Protein AF-A0A3G1KHZ1-F1 (afdb_monomer_lite)

Radius of gyration: 12.3 Å; chains: 1; bounding box: 24×25×28 Å

Structure (mmCIF, N/CA/C/O backbone):
data_AF-A0A3G1KHZ1-F1
#
_entry.id   AF-A0A3G1KHZ1-F1
#
loop_
_atom_site.group_PDB
_atom_site.id
_atom_site.type_symbol
_atom_site.label_atom_id
_atom_site.label_alt_id
_atom_site.label_comp_id
_atom_site.label_asym_id
_atom_site.label_entity_id
_atom_site.label_seq_id
_atom_site.pdbx_PDB_ins_code
_atom_site.Cartn_x
_atom_site.Cartn_y
_atom_s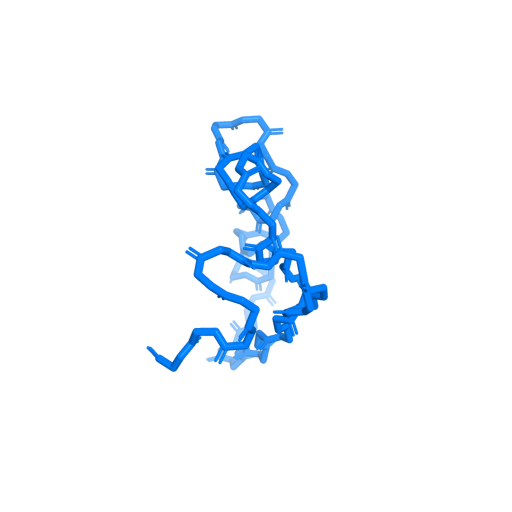ite.Cartn_z
_atom_site.occupancy
_atom_site.B_iso_or_equiv
_atom_site.auth_seq_id
_atom_site.auth_comp_id
_atom_site.auth_asym_id
_atom_site.auth_atom_id
_atom_site.pdbx_PDB_model_num
ATOM 1 N N . ILE A 1 1 ? -5.524 1.535 -3.712 1.00 85.38 1 ILE A N 1
ATOM 2 C CA . ILE A 1 1 ? -4.809 1.072 -4.923 1.00 85.38 1 ILE A CA 1
ATOM 3 C C . ILE A 1 1 ? -3.332 1.322 -4.703 1.00 85.38 1 ILE A C 1
ATOM 5 O O . ILE A 1 1 ? -3.005 2.377 -4.174 1.00 85.38 1 ILE A O 1
ATOM 9 N N . VAL A 1 2 ? -2.479 0.364 -5.038 1.00 88.19 2 VAL A N 1
ATOM 10 C CA . VAL A 1 2 ? -1.029 0.438 -4.838 1.00 88.19 2 VAL A CA 1
ATOM 11 C C . VAL A 1 2 ? -0.348 0.053 -6.144 1.00 88.19 2 VAL A C 1
ATOM 13 O O . VAL A 1 2 ? -0.765 -0.917 -6.764 1.00 88.19 2 VAL A O 1
ATOM 16 N N . ALA A 1 3 ? 0.646 0.815 -6.591 1.00 88.69 3 ALA A N 1
ATOM 17 C CA . ALA A 1 3 ? 1.395 0.473 -7.796 1.00 88.69 3 ALA A CA 1
ATOM 18 C C . ALA A 1 3 ? 2.462 -0.588 -7.490 1.00 88.69 3 ALA A C 1
ATOM 20 O O . ALA A 1 3 ? 3.110 -0.510 -6.448 1.00 88.69 3 ALA A O 1
ATOM 21 N N . ALA A 1 4 ? 2.625 -1.559 -8.388 1.00 86.50 4 ALA A N 1
ATOM 22 C CA . ALA A 1 4 ? 3.600 -2.644 -8.272 1.00 86.50 4 ALA A CA 1
ATOM 23 C C . ALA A 1 4 ? 4.984 -2.295 -8.838 1.00 86.50 4 ALA A C 1
ATOM 25 O O . ALA A 1 4 ? 5.936 -3.034 -8.614 1.00 86.50 4 ALA A O 1
ATOM 26 N N . GLY A 1 5 ? 5.100 -1.191 -9.581 1.00 85.88 5 GLY A N 1
ATOM 27 C CA . GLY A 1 5 ? 6.366 -0.773 -10.174 1.00 85.88 5 GLY A CA 1
ATOM 28 C C . GLY A 1 5 ? 7.438 -0.513 -9.113 1.00 85.88 5 GLY A C 1
ATOM 29 O O . GLY A 1 5 ? 7.167 0.113 -8.082 1.00 85.88 5 GLY A O 1
ATOM 30 N N . THR A 1 6 ? 8.662 -0.959 -9.396 1.00 81.25 6 THR A N 1
ATOM 31 C CA . THR A 1 6 ? 9.840 -0.735 -8.550 1.00 81.25 6 THR A CA 1
ATOM 32 C C . THR A 1 6 ? 10.052 0.765 -8.327 1.00 81.25 6 THR A C 1
ATOM 34 O O . THR A 1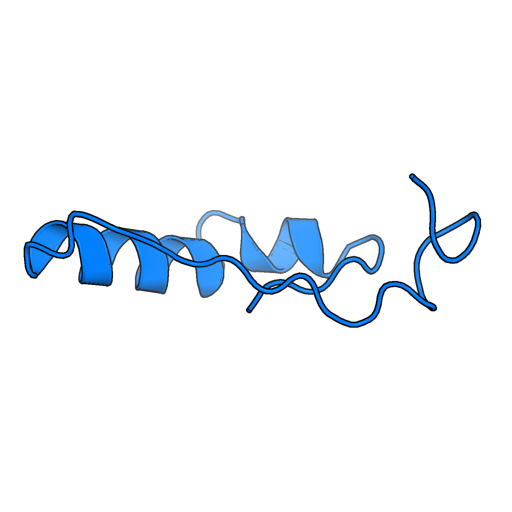 6 ? 10.154 1.539 -9.277 1.00 81.25 6 THR A O 1
ATOM 37 N N . GLY A 1 7 ? 10.094 1.200 -7.070 1.00 83.38 7 GLY A N 1
ATOM 38 C CA . GLY A 1 7 ? 10.194 2.604 -6.666 1.00 83.38 7 GLY A CA 1
ATOM 39 C C . GLY A 1 7 ? 8.843 3.300 -6.462 1.00 83.38 7 GLY A C 1
ATOM 40 O O . GLY A 1 7 ? 8.735 4.167 -5.591 1.00 83.38 7 GLY A O 1
ATOM 41 N N . GLU A 1 8 ? 7.793 2.925 -7.205 1.00 85.06 8 GLU A N 1
ATOM 42 C CA . GLU A 1 8 ? 6.448 3.492 -7.018 1.00 85.06 8 GLU A CA 1
ATOM 43 C C . GLU A 1 8 ? 5.789 2.954 -5.741 1.00 85.06 8 GLU A C 1
ATOM 45 O O . GLU A 1 8 ? 5.161 3.712 -4.991 1.00 85.06 8 GLU A O 1
ATOM 50 N N . PHE A 1 9 ? 5.968 1.659 -5.466 1.00 87.38 9 PHE A N 1
ATOM 51 C CA . PHE A 1 9 ? 5.508 1.033 -4.228 1.00 87.38 9 PHE A CA 1
ATOM 52 C C . PHE A 1 9 ? 6.172 1.677 -3.002 1.00 87.38 9 PHE A C 1
ATOM 54 O O . PHE A 1 9 ? 5.498 2.109 -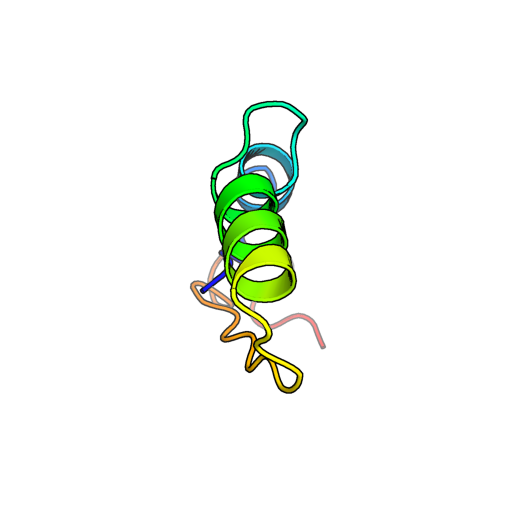2.061 1.00 87.38 9 PHE A O 1
ATOM 61 N N . GLU A 1 10 ? 7.498 1.801 -3.037 1.00 87.56 10 GLU A N 1
ATOM 62 C CA . GLU A 1 10 ? 8.328 2.341 -1.965 1.00 87.56 10 GLU A CA 1
ATOM 63 C C . GLU A 1 10 ? 8.010 3.814 -1.698 1.00 87.56 10 GLU A C 1
ATOM 65 O O . GLU A 1 10 ? 7.888 4.221 -0.540 1.00 87.56 10 GLU A O 1
ATOM 70 N N . ALA A 1 11 ? 7.803 4.613 -2.750 1.00 88.38 11 ALA A N 1
ATOM 71 C CA . ALA A 1 11 ? 7.364 5.997 -2.614 1.00 88.38 11 ALA A CA 1
ATOM 72 C C . ALA A 1 11 ? 5.974 6.086 -1.962 1.00 88.38 11 ALA A C 1
ATOM 74 O O . ALA A 1 11 ? 5.766 6.896 -1.050 1.00 88.38 11 ALA A O 1
ATOM 75 N N . GLY A 1 12 ? 5.041 5.220 -2.374 1.00 86.19 12 GLY A N 1
ATOM 76 C CA . GLY A 1 12 ? 3.670 5.176 -1.864 1.00 86.19 12 GLY A CA 1
ATOM 77 C C . GLY A 1 12 ? 3.551 4.734 -0.401 1.00 86.19 12 GLY A C 1
ATOM 78 O O . GLY A 1 12 ? 2.659 5.217 0.300 1.00 86.19 12 GLY A O 1
ATOM 79 N N . ILE A 1 13 ? 4.446 3.859 0.076 1.00 87.81 13 ILE A N 1
ATOM 80 C CA . ILE A 1 13 ? 4.487 3.381 1.472 1.00 87.81 13 ILE A CA 1
ATOM 81 C C . ILE A 1 13 ? 5.455 4.172 2.366 1.00 87.81 13 ILE A C 1
ATOM 83 O O . ILE A 1 13 ? 5.513 3.951 3.580 1.00 87.81 13 ILE A O 1
ATOM 87 N N . SER A 1 14 ? 6.215 5.104 1.785 1.00 90.25 14 SER A N 1
ATOM 88 C CA . SER A 1 14 ? 7.149 5.955 2.520 1.00 90.25 14 SER A CA 1
ATOM 89 C C . SER A 1 14 ? 6.454 6.773 3.621 1.00 90.25 14 SER A C 1
ATOM 91 O O . SER A 1 14 ? 5.228 6.872 3.699 1.00 90.25 14 SER A O 1
ATOM 93 N N . LYS A 1 15 ? 7.242 7.418 4.492 1.00 84.06 15 LYS A N 1
ATOM 94 C CA . LYS A 1 15 ? 6.701 8.271 5.569 1.00 84.06 15 LYS A CA 1
ATOM 95 C C . LYS A 1 15 ? 5.783 9.386 5.055 1.00 84.06 15 LYS A C 1
ATOM 97 O O . LYS A 1 15 ? 4.864 9.749 5.780 1.00 84.06 15 LYS A O 1
ATOM 102 N N . ASN A 1 16 ? 6.022 9.856 3.831 1.00 86.12 16 ASN A N 1
ATOM 103 C CA . ASN A 1 16 ? 5.240 10.888 3.147 1.00 86.12 16 ASN A CA 1
ATOM 104 C C . ASN A 1 16 ? 4.356 10.291 2.034 1.00 86.12 16 ASN A C 1
ATOM 106 O O . ASN A 1 16 ? 3.870 11.010 1.166 1.00 86.12 16 ASN A O 1
ATOM 110 N N . GLY A 1 17 ? 4.214 8.965 2.009 1.00 89.81 17 GLY A N 1
ATOM 111 C CA . GLY A 1 17 ? 3.494 8.239 0.979 1.00 89.81 17 GLY A CA 1
ATOM 112 C C . GLY A 1 17 ? 1.987 8.242 1.227 1.00 89.81 17 GLY A C 1
ATOM 113 O O . GLY A 1 17 ? 1.516 7.963 2.333 1.00 89.81 17 GLY A O 1
ATOM 114 N N . GLN A 1 18 ? 1.216 8.508 0.172 1.00 88.81 18 GLN A N 1
ATOM 115 C CA . GLN A 1 18 ? -0.242 8.601 0.265 1.00 88.81 18 GLN A CA 1
ATOM 116 C C . GLN A 1 18 ? -0.922 7.276 0.627 1.00 88.81 18 GLN A C 1
ATOM 118 O O . GLN A 1 18 ? -1.958 7.282 1.286 1.00 88.81 18 GLN A O 1
ATOM 123 N N . THR A 1 19 ? -0.372 6.124 0.230 1.00 89.19 19 THR A N 1
ATOM 124 C CA . THR A 1 19 ? -0.972 4.815 0.552 1.00 89.19 19 THR A CA 1
ATOM 125 C C . THR A 1 19 ? -1.035 4.606 2.061 1.00 89.19 19 THR A C 1
ATOM 127 O O . THR A 1 19 ? -2.035 4.110 2.582 1.00 89.19 19 THR A O 1
ATOM 130 N N . ARG A 1 20 ? 0.015 5.030 2.773 1.00 88.44 20 ARG A N 1
ATOM 131 C CA . ARG A 1 20 ? 0.094 4.936 4.231 1.00 88.44 20 ARG A CA 1
ATOM 132 C C . ARG A 1 20 ? -0.895 5.875 4.916 1.00 88.44 20 ARG A C 1
ATOM 134 O O . ARG A 1 20 ? -1.569 5.457 5.854 1.00 88.44 20 ARG A O 1
ATOM 141 N N . GLU A 1 21 ? -0.989 7.115 4.445 1.00 91.94 21 GLU A N 1
ATOM 142 C CA . GLU A 1 21 ? -1.925 8.103 4.986 1.00 91.94 21 GLU A CA 1
ATOM 143 C C . GLU A 1 21 ? -3.377 7.650 4.804 1.00 91.94 21 GLU A C 1
ATOM 145 O O . GLU A 1 21 ? -4.131 7.590 5.772 1.00 91.94 21 GLU A O 1
ATOM 150 N N . HIS A 1 22 ? -3.751 7.218 3.598 1.00 90.88 22 HIS A N 1
ATOM 151 C CA . HIS A 1 22 ? -5.102 6.732 3.324 1.00 90.88 22 HIS A CA 1
ATOM 152 C C . HIS A 1 22 ? -5.456 5.474 4.128 1.00 90.88 22 HIS A C 1
ATOM 154 O O . HIS A 1 22 ? -6.582 5.361 4.613 1.00 90.88 22 HIS A O 1
ATOM 160 N N . ALA A 1 23 ? -4.513 4.544 4.311 1.00 90.62 23 ALA A N 1
ATOM 161 C CA . ALA A 1 23 ? -4.732 3.360 5.141 1.00 90.62 23 ALA A CA 1
ATOM 162 C C . ALA A 1 23 ? -4.948 3.728 6.619 1.00 90.62 23 ALA A C 1
ATOM 164 O O . ALA A 1 23 ? -5.844 3.183 7.267 1.00 90.62 23 ALA A O 1
ATOM 165 N N . LEU A 1 24 ? -4.168 4.681 7.140 1.00 91.56 24 LEU A N 1
ATOM 166 C CA . LEU A 1 24 ? -4.322 5.169 8.509 1.00 91.56 24 LEU A CA 1
ATOM 167 C C . LEU A 1 24 ? -5.659 5.892 8.696 1.00 91.56 24 LEU A C 1
ATOM 169 O O . LEU A 1 24 ? -6.371 5.613 9.658 1.00 91.56 24 LEU A O 1
ATOM 173 N N . LEU A 1 25 ? -6.028 6.771 7.762 1.00 93.00 25 LEU A N 1
ATOM 174 C CA . LEU A 1 25 ? -7.302 7.484 7.800 1.00 93.00 25 LEU A CA 1
ATOM 175 C C . LEU A 1 25 ? -8.484 6.507 7.766 1.00 93.00 25 LEU A C 1
ATOM 177 O O . LEU A 1 25 ? -9.367 6.596 8.619 1.00 93.00 25 LEU A O 1
ATOM 181 N N . ALA A 1 26 ? -8.470 5.519 6.866 1.00 93.19 26 ALA A N 1
ATOM 182 C CA . ALA A 1 26 ? -9.501 4.482 6.806 1.00 93.19 26 ALA A CA 1
ATOM 183 C C . ALA A 1 26 ? -9.630 3.720 8.139 1.00 93.19 26 ALA A C 1
ATOM 185 O O . ALA A 1 26 ? -10.742 3.507 8.626 1.00 93.19 26 ALA A O 1
ATOM 186 N N . PHE A 1 27 ? -8.502 3.382 8.773 1.00 91.00 27 PHE A N 1
ATOM 187 C CA . PHE A 1 27 ? -8.499 2.740 10.086 1.00 91.00 27 PHE A CA 1
ATOM 188 C C . PHE A 1 27 ? -9.097 3.642 11.177 1.00 91.00 27 PHE A C 1
ATOM 190 O O . PHE A 1 27 ? -9.950 3.192 11.943 1.00 91.00 27 PHE A O 1
ATOM 197 N N . THR A 1 28 ? -8.725 4.928 11.221 1.00 93.00 28 THR A N 1
ATOM 198 C CA . THR A 1 28 ? -9.288 5.884 12.197 1.00 93.00 28 THR A CA 1
ATOM 199 C C . THR A 1 28 ? -10.784 6.136 12.008 1.00 93.00 28 THR A C 1
ATOM 201 O O . THR A 1 28 ? -11.483 6.396 12.982 1.00 93.00 28 THR A O 1
ATOM 204 N N . LEU A 1 29 ? -11.296 5.993 10.782 1.00 93.38 29 LEU A N 1
ATOM 205 C CA . LEU A 1 29 ? -12.722 6.100 10.460 1.00 93.38 29 LEU A CA 1
ATOM 206 C C . LEU A 1 29 ? -13.518 4.820 10.785 1.00 93.38 29 LEU A C 1
ATOM 208 O O . LEU A 1 29 ? -14.725 4.774 10.558 1.00 93.38 29 LEU A O 1
ATOM 212 N N . GLY A 1 30 ? -12.872 3.782 11.327 1.00 93.31 30 GLY A N 1
ATOM 213 C CA . GLY A 1 30 ? -13.532 2.544 11.749 1.00 93.31 30 GLY A CA 1
ATOM 214 C C . GLY A 1 30 ? -13.729 1.513 10.634 1.00 93.31 30 GLY A C 1
ATOM 215 O O . GLY A 1 30 ? -14.503 0.567 10.805 1.00 93.31 30 GLY A O 1
ATOM 216 N N . VAL A 1 31 ? -13.030 1.653 9.503 1.00 93.56 31 VAL A N 1
ATOM 217 C CA . VAL A 1 31 ? -13.046 0.658 8.425 1.00 93.56 31 VAL A CA 1
ATOM 218 C C . VAL A 1 31 ? -12.283 -0.591 8.878 1.00 93.56 31 VAL A C 1
ATOM 220 O O . VAL A 1 31 ? -11.064 -0.578 9.023 1.00 93.56 31 VAL A O 1
ATOM 223 N N . LYS A 1 32 ? -13.009 -1.692 9.106 1.00 89.94 32 LYS A N 1
ATOM 224 C CA . LYS A 1 32 ? -12.443 -2.978 9.567 1.00 89.94 32 LYS A CA 1
ATOM 225 C C . LYS A 1 32 ? -12.025 -3.920 8.436 1.00 89.94 32 LYS A C 1
ATOM 227 O O . LYS A 1 32 ? -11.374 -4.926 8.698 1.00 89.94 32 LYS A O 1
ATOM 232 N N . GLN A 1 33 ? -12.432 -3.628 7.204 1.00 90.56 33 GLN A N 1
ATOM 233 C CA . GLN A 1 33 ? -12.115 -4.428 6.024 1.00 90.56 33 GLN A CA 1
ATOM 234 C C . GLN A 1 33 ? -11.506 -3.520 4.963 1.00 90.56 33 GLN A C 1
ATOM 236 O O . GLN A 1 33 ? -12.108 -2.519 4.583 1.00 90.56 33 GLN A O 1
ATOM 241 N N . LEU A 1 34 ? -10.315 -3.873 4.491 1.00 89.94 34 LEU A N 1
ATOM 242 C CA . LEU A 1 34 ? -9.586 -3.120 3.482 1.00 89.94 34 LEU A CA 1
ATOM 243 C C . LEU A 1 34 ? -9.358 -4.026 2.272 1.00 89.94 34 LEU A C 1
ATOM 245 O O . LEU A 1 34 ? -8.828 -5.124 2.418 1.00 89.94 34 LEU A O 1
ATOM 249 N N . ILE A 1 35 ? -9.727 -3.554 1.082 1.00 92.25 35 ILE A N 1
ATOM 250 C CA . ILE A 1 35 ? -9.384 -4.217 -0.178 1.00 92.25 35 ILE A CA 1
ATOM 251 C C . ILE A 1 35 ? -8.216 -3.460 -0.804 1.00 92.25 35 ILE A C 1
ATOM 253 O O . ILE A 1 35 ? -8.292 -2.250 -1.034 1.00 92.25 35 ILE A O 1
ATOM 257 N N . VAL A 1 36 ? -7.134 -4.179 -1.093 1.00 90.12 36 VAL A N 1
ATOM 258 C CA . VAL A 1 36 ? -5.937 -3.623 -1.727 1.00 90.12 36 VAL A CA 1
ATOM 259 C C . VAL A 1 36 ? -5.889 -4.085 -3.177 1.00 90.12 36 VAL A C 1
ATOM 261 O O . VAL A 1 36 ? -5.611 -5.243 -3.458 1.00 90.12 36 VAL A O 1
ATOM 264 N N . GLY A 1 37 ? -6.164 -3.170 -4.106 1.00 92.12 37 GLY A N 1
ATOM 265 C CA . GLY A 1 37 ? -5.908 -3.400 -5.527 1.00 92.12 37 GLY A CA 1
ATOM 266 C C . GLY A 1 37 ? -4.465 -3.048 -5.867 1.00 92.12 37 GLY A C 1
ATOM 267 O O . GLY A 1 37 ? -4.082 -1.883 -5.71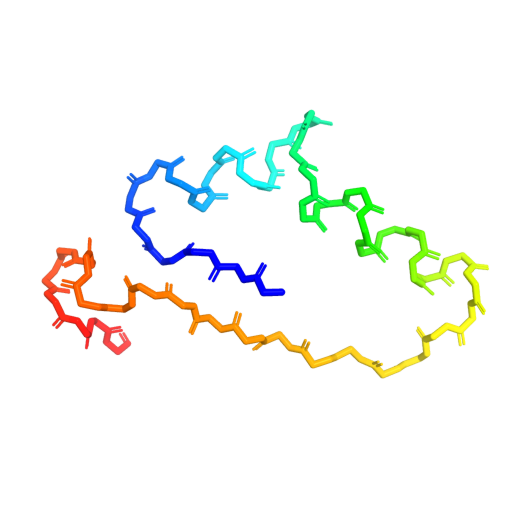8 1.00 92.12 37 GLY A O 1
ATOM 268 N N . VAL A 1 38 ? -3.690 -4.035 -6.309 1.00 89.31 38 VAL A N 1
ATOM 269 C CA . VAL A 1 38 ? -2.342 -3.836 -6.848 1.00 89.31 38 VAL A CA 1
ATOM 270 C C . VAL A 1 38 ? -2.463 -3.550 -8.347 1.00 89.31 38 VAL A C 1
ATOM 272 O O . VAL A 1 38 ? -3.109 -4.299 -9.073 1.00 89.31 38 VAL A O 1
ATOM 275 N N . ASN A 1 39 ? -1.914 -2.425 -8.794 1.00 87.25 39 ASN A N 1
ATOM 276 C CA . ASN A 1 39 ? -2.020 -1.918 -10.161 1.00 87.25 39 ASN A CA 1
ATOM 277 C C . ASN A 1 39 ? -0.629 -1.823 -10.807 1.00 87.25 39 ASN A C 1
ATOM 279 O O . ASN A 1 39 ? 0.373 -1.790 -10.097 1.00 87.25 39 ASN A O 1
ATOM 283 N N . LYS A 1 40 ? -0.566 -1.728 -12.139 1.00 85.25 40 LYS A N 1
ATOM 284 C CA . LYS A 1 40 ? 0.687 -1.704 -12.917 1.00 85.25 40 LYS A CA 1
ATOM 285 C C . LYS A 1 40 ? 1.580 -2.941 -12.717 1.00 85.25 40 LYS A C 1
ATOM 287 O O . LYS A 1 40 ? 2.800 -2.831 -12.626 1.00 85.25 40 LYS A O 1
ATOM 292 N N . MET A 1 41 ? 0.969 -4.123 -12.611 1.00 86.69 41 MET A N 1
ATOM 293 C CA . MET A 1 41 ? 1.687 -5.406 -12.481 1.00 86.69 41 MET A CA 1
ATOM 294 C C . MET A 1 41 ? 2.527 -5.755 -13.721 1.00 86.69 41 MET A C 1
ATOM 296 O O . MET A 1 41 ? 3.444 -6.559 -13.644 1.00 86.69 41 MET A O 1
ATOM 300 N N . ASP A 1 42 ? 2.239 -5.132 -14.861 1.00 86.44 42 ASP A N 1
ATOM 301 C CA . ASP A 1 42 ? 3.039 -5.200 -16.085 1.00 86.44 42 ASP A CA 1
ATOM 302 C C . ASP A 1 42 ? 4.416 -4.524 -15.9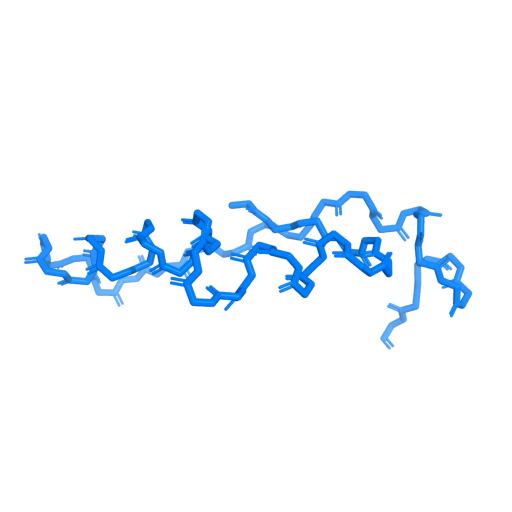48 1.00 86.44 42 ASP A C 1
ATOM 304 O O . ASP A 1 42 ? 5.336 -4.859 -16.686 1.00 86.44 42 ASP A O 1
ATOM 308 N N . SER A 1 43 ? 4.561 -3.59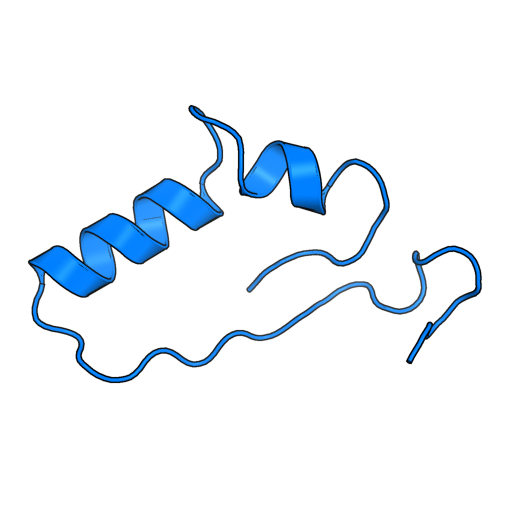3 -15.000 1.00 84.25 43 SER A N 1
ATOM 309 C CA . SER A 1 43 ? 5.784 -2.813 -14.768 1.00 84.25 43 SER A CA 1
ATOM 310 C C . SER A 1 43 ? 6.713 -3.427 -13.710 1.00 84.25 43 SER A C 1
ATOM 312 O O . SER A 1 43 ? 7.675 -2.783 -13.294 1.00 84.25 43 SER A O 1
ATOM 314 N N . THR A 1 44 ? 6.421 -4.636 -13.222 1.00 82.88 44 THR A N 1
ATOM 315 C CA . THR A 1 44 ? 7.335 -5.375 -12.339 1.00 82.88 44 THR A CA 1
ATOM 316 C C . THR A 1 44 ? 8.478 -5.982 -13.158 1.00 82.88 44 THR A C 1
ATOM 318 O O . THR A 1 44 ? 8.322 -6.240 -14.349 1.00 82.88 44 THR A O 1
ATOM 321 N N . GLU A 1 45 ? 9.627 -6.253 -12.538 1.00 82.94 45 GLU A N 1
ATOM 322 C CA . GLU A 1 45 ? 10.733 -6.976 -13.181 1.00 82.94 45 GLU A CA 1
ATOM 323 C C . GLU A 1 45 ? 11.034 -8.265 -12.398 1.00 82.94 45 GLU A C 1
ATOM 325 O O . GLU A 1 45 ? 11.588 -8.182 -11.299 1.00 82.94 45 GLU A O 1
ATOM 330 N N . PRO A 1 46 ? 10.683 -9.458 -12.927 1.00 85.25 46 PRO A N 1
ATOM 331 C CA . PRO A 1 46 ? 10.002 -9.721 -14.205 1.00 85.25 46 PRO A CA 1
ATOM 332 C C . PRO A 1 46 ? 8.516 -9.279 -14.215 1.00 85.25 46 PRO A C 1
ATOM 334 O O . PRO A 1 46 ? 7.905 -9.198 -13.145 1.00 85.25 46 PRO A O 1
ATOM 337 N N . PRO A 1 47 ? 7.914 -8.996 -15.392 1.00 83.56 47 PRO A N 1
ATOM 338 C CA . PRO A 1 47 ? 6.504 -8.600 -15.493 1.00 83.56 47 PRO A CA 1
ATOM 339 C C . PRO A 1 47 ? 5.564 -9.668 -14.937 1.00 83.56 47 PRO A C 1
ATOM 341 O O . PRO A 1 47 ? 5.754 -10.850 -15.218 1.00 83.56 47 PRO A O 1
ATOM 344 N N . TYR A 1 48 ? 4.539 -9.247 -14.189 1.00 79.94 48 TYR A N 1
ATOM 345 C CA . TYR A 1 48 ? 3.608 -10.132 -13.480 1.00 79.94 48 TYR A CA 1
ATOM 346 C C . TYR A 1 48 ? 4.307 -11.136 -12.554 1.00 79.94 48 TYR A C 1
ATOM 348 O O . TYR A 1 48 ? 3.942 -12.309 -12.525 1.00 79.94 48 TYR A O 1
ATOM 356 N N . SER A 1 49 ? 5.315 -10.680 -11.804 1.00 77.19 49 SER A N 1
ATOM 357 C CA . SER A 1 49 ? 5.938 -11.514 -10.773 1.00 77.19 49 SER A CA 1
ATOM 358 C C . SER A 1 49 ? 4.874 -11.982 -9.775 1.00 77.19 49 SER A C 1
ATOM 360 O O . SER A 1 49 ? 4.170 -11.151 -9.194 1.00 77.19 49 SER A O 1
ATOM 362 N N . GLU A 1 50 ? 4.765 -13.302 -9.612 1.00 68.38 50 GLU A N 1
ATOM 363 C CA . GLU A 1 50 ? 3.898 -13.969 -8.629 1.00 68.38 50 GLU A CA 1
ATOM 364 C C . GLU A 1 50 ? 4.479 -13.907 -7.211 1.00 68.38 50 GLU A C 1
ATOM 366 O O . GLU A 1 50 ? 5.727 -13.935 -7.071 1.00 68.38 50 GLU A O 1
#

pLDDT: mean 87.56, std 4.6, range [68.38, 93.56]

InterPro domains:
  IPR000795 Translational (tr)-type GTP-binding domain [PF00009] (7-45)
  IPR027417 P-loop containing nucleoside triphosphate hydrolase [G3DSA:3.40.50.300] (1-50)
  IPR027417 P-loop containing nucleoside triphosphate hydrolase [SSF52540] (1-45)
  IPR050100 Translation factor GTPase superfamily members [PTHR23115] (1-50)

Sequence (50 aa):
IVAAGTGEFEAGISKNGQTREHALLAFTLGVKQLIVGVNKMDSTEPPYSE

Organism: NCBI:txid2039132

Secondary structure (DSSP, 8-state):
-EE-STTHHHHHHSTT-HHHHHHHHHHHTT-------EE-GGGSSSTT--

Foldseek 3Di:
DAEPADPRNCCLCDPPHVVVVVVVVCVVVVNPDDDDDYPNQCRDVVRVDD